Protein AF-A0A6G8D7N6-F1 (afdb_monomer_lite)

Radius of gyration: 11.95 Å; chains: 1; bounding box: 28×20×35 Å

Secondary structure (DSSP, 8-state):
--SHHHHHHHHHHHT--TT-EEEEE-TTS-EEEEEEEEE-SSEEEEEETTS-EEEEEGGGEEE----

Structure (mmCIF, N/CA/C/O backbone):
data_AF-A0A6G8D7N6-F1
#
_entry.id   AF-A0A6G8D7N6-F1
#
loop_
_atom_site.group_PDB
_atom_site.id
_atom_site.type_symbol
_atom_site.label_atom_id
_atom_site.label_alt_id
_atom_site.label_comp_id
_atom_site.label_asym_id
_atom_site.label_entity_id
_atom_site.label_seq_id
_atom_site.pdbx_PDB_ins_code
_atom_site.Cartn_x
_atom_site.Cartn_y
_atom_site.Cartn_z
_atom_site.occupancy
_atom_site.B_iso_or_equiv
_atom_site.auth_seq_id
_atom_site.auth_comp_id
_atom_site.auth_asym_id
_atom_site.auth_atom_id
_atom_site.pdbx_PDB_model_num
ATOM 1 N N . MET A 1 1 ? -14.974 -0.249 24.276 1.00 44.19 1 MET A N 1
ATOM 2 C CA . MET A 1 1 ? -15.070 0.757 23.19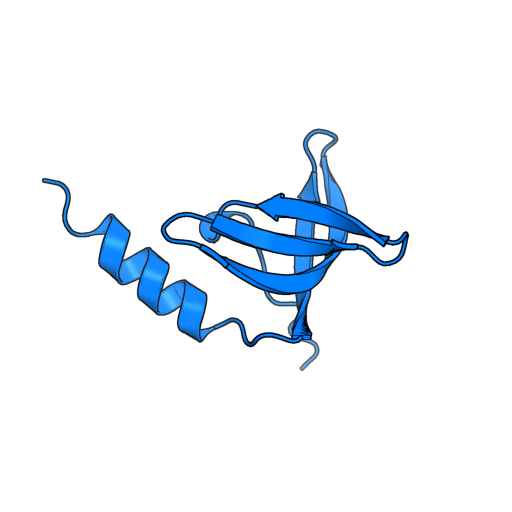5 1.00 44.19 1 MET A CA 1
ATOM 3 C C . MET A 1 1 ? -14.063 0.321 22.132 1.00 44.19 1 MET A C 1
ATOM 5 O O . MET A 1 1 ? -12.974 0.855 22.098 1.00 44.19 1 MET A O 1
ATOM 9 N N . GLU A 1 2 ? -14.359 -0.758 21.393 1.00 53.47 2 GLU A N 1
ATOM 10 C CA . GLU A 1 2 ? -13.363 -1.495 20.568 1.00 53.47 2 GLU A CA 1
ATOM 11 C C . GLU A 1 2 ? -13.920 -1.948 19.198 1.00 53.47 2 GLU A C 1
ATOM 13 O O . GLU A 1 2 ? -13.318 -2.768 18.519 1.00 53.47 2 GLU A O 1
ATOM 18 N N . HIS A 1 3 ? -15.093 -1.446 18.791 1.00 52.94 3 HIS A N 1
ATOM 19 C CA . HIS A 1 3 ? -15.798 -1.921 17.589 1.00 52.94 3 HIS A CA 1
ATOM 20 C C . HIS A 1 3 ? -15.748 -0.961 16.389 1.00 52.94 3 HIS A C 1
ATOM 22 O O . HIS A 1 3 ? -16.125 -1.372 15.293 1.00 52.94 3 HIS A O 1
ATOM 28 N N . LEU A 1 4 ? -15.306 0.293 16.565 1.00 52.12 4 LEU A N 1
ATOM 29 C CA . LEU A 1 4 ? -15.223 1.247 15.448 1.00 52.12 4 LEU A CA 1
ATOM 30 C C . LEU A 1 4 ? -14.074 0.895 14.486 1.00 52.12 4 LEU A C 1
ATOM 32 O O . LEU A 1 4 ? -14.275 0.893 13.273 1.00 52.12 4 LEU A O 1
ATOM 36 N N . ASP A 1 5 ? -12.924 0.469 15.014 1.00 59.53 5 ASP A N 1
ATOM 37 C CA . ASP A 1 5 ? -11.725 0.190 14.218 1.00 59.53 5 ASP A CA 1
ATOM 38 C C . ASP A 1 5 ? -11.901 -0.939 13.192 1.00 59.53 5 ASP A C 1
ATOM 40 O O . ASP A 1 5 ? -11.361 -0.870 12.089 1.00 59.53 5 ASP A O 1
ATOM 44 N N . GLU A 1 6 ? -12.654 -1.999 13.508 1.00 58.84 6 GLU A N 1
ATOM 45 C CA . GLU A 1 6 ? -12.794 -3.127 12.577 1.00 58.84 6 GLU A CA 1
ATOM 46 C C . GLU A 1 6 ? -13.617 -2.750 11.337 1.00 58.84 6 GLU A C 1
ATOM 48 O O . GLU A 1 6 ? -13.273 -3.189 10.237 1.00 58.84 6 GLU A O 1
ATOM 53 N N . LEU A 1 7 ? -14.656 -1.919 11.485 1.00 61.88 7 LEU A N 1
ATOM 54 C CA . LEU A 1 7 ? -15.521 -1.513 10.373 1.00 61.88 7 LEU A CA 1
ATOM 55 C C . LEU A 1 7 ? -14.829 -0.505 9.449 1.00 61.88 7 LEU A C 1
ATOM 57 O O . LEU A 1 7 ? -14.908 -0.643 8.230 1.00 61.88 7 LEU A O 1
ATOM 61 N N . GLU A 1 8 ? -14.107 0.465 10.008 1.00 62.31 8 GLU A N 1
ATOM 62 C CA . GLU A 1 8 ? -13.351 1.452 9.225 1.00 62.31 8 GLU A CA 1
ATOM 63 C C . GLU A 1 8 ? -12.210 0.793 8.448 1.00 62.31 8 GLU A C 1
ATOM 65 O O . GLU A 1 8 ? -11.983 1.088 7.273 1.00 62.31 8 GLU A O 1
ATOM 70 N N . VAL A 1 9 ? -11.542 -0.186 9.060 1.00 61.88 9 VAL A N 1
ATOM 71 C CA . VAL A 1 9 ? -10.514 -0.982 8.388 1.00 61.88 9 VAL A CA 1
ATOM 72 C C . VAL A 1 9 ? -11.119 -1.867 7.289 1.00 61.88 9 VAL A C 1
ATOM 74 O O . VAL A 1 9 ? -10.468 -2.086 6.266 1.00 61.88 9 VAL A O 1
ATOM 77 N N . GLN A 1 10 ? -12.345 -2.376 7.455 1.00 64.81 10 GLN A N 1
ATOM 78 C CA . GLN A 1 10 ? -13.055 -3.112 6.398 1.00 64.81 10 GLN A CA 1
ATOM 79 C C . GLN A 1 10 ? -13.463 -2.195 5.238 1.00 64.81 10 GLN A C 1
ATOM 81 O O . GLN A 1 10 ? -13.244 -2.561 4.084 1.00 64.81 10 GLN A O 1
ATOM 86 N N . ALA A 1 11 ? -13.990 -1.004 5.531 1.00 64.31 11 ALA A N 1
ATOM 87 C CA . ALA A 1 11 ? -14.377 -0.019 4.524 1.00 64.31 11 ALA A CA 1
ATOM 88 C C . ALA A 1 11 ? -13.163 0.458 3.716 1.00 64.31 11 ALA A C 1
ATOM 90 O O . ALA A 1 11 ? -13.185 0.397 2.491 1.00 64.31 11 ALA A O 1
ATOM 91 N N . LYS A 1 12 ? -12.047 0.790 4.382 1.00 63.94 12 LYS A N 1
ATOM 92 C CA . LYS A 1 12 ? -10.794 1.134 3.692 1.00 63.94 12 LYS A CA 1
ATOM 93 C C . LYS A 1 12 ? -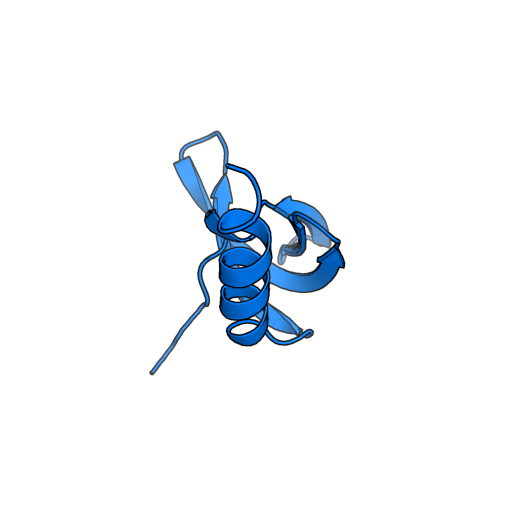10.254 -0.000 2.836 1.00 63.94 12 LYS A C 1
ATOM 95 O O . LYS A 1 12 ? -9.684 0.241 1.782 1.00 63.94 12 LYS A O 1
ATOM 100 N N . ARG A 1 13 ? -10.431 -1.260 3.245 1.00 61.41 13 ARG A N 1
ATOM 101 C CA . ARG A 1 13 ? -10.054 -2.398 2.393 1.00 61.41 13 ARG A CA 1
ATOM 102 C C . ARG A 1 13 ? -10.886 -2.501 1.134 1.00 61.41 13 ARG A C 1
ATOM 104 O O . ARG A 1 13 ? -10.337 -2.952 0.142 1.00 61.41 13 ARG A O 1
ATOM 111 N N . GLN A 1 14 ? -12.159 -2.111 1.160 1.00 62.47 14 GLN A N 1
ATOM 112 C CA . GLN A 1 14 ? -12.969 -2.078 -0.058 1.00 62.47 14 GLN A CA 1
ATOM 113 C C . GLN A 1 14 ? -12.458 -1.043 -1.067 1.00 62.47 14 GLN A C 1
ATOM 115 O O . GLN A 1 14 ? -12.713 -1.202 -2.257 1.00 62.47 14 GLN A O 1
ATOM 120 N N . GLU A 1 15 ? -11.699 -0.034 -0.627 1.00 67.56 15 GLU A N 1
ATOM 121 C CA . GLU A 1 15 ? -11.047 0.930 -1.524 1.00 67.56 15 GLU A CA 1
ATOM 122 C C . GLU A 1 15 ? -9.845 0.329 -2.275 1.00 67.56 15 GLU A C 1
ATOM 124 O O . GLU A 1 15 ? -9.416 0.871 -3.292 1.00 67.56 15 GLU A O 1
ATOM 129 N N . PHE A 1 16 ? -9.308 -0.807 -1.815 1.00 72.94 16 PHE A N 1
ATOM 130 C CA . PHE A 1 16 ? -8.199 -1.504 -2.461 1.00 72.94 16 PHE A CA 1
ATOM 131 C C . PHE A 1 16 ? -8.664 -2.823 -3.082 1.00 72.94 16 PHE A C 1
ATOM 133 O O . PHE A 1 16 ? -9.367 -3.618 -2.464 1.00 72.94 16 PHE A O 1
ATOM 140 N N . ILE A 1 17 ? -8.183 -3.123 -4.286 1.00 80.25 17 ILE A N 1
ATOM 141 C CA . ILE A 1 17 ? -8.400 -4.416 -4.945 1.00 80.25 17 ILE A CA 1
ATOM 142 C C . ILE A 1 17 ? -7.056 -5.151 -5.008 1.00 80.25 17 ILE A C 1
ATOM 144 O O . ILE A 1 17 ? -5.991 -4.533 -5.066 1.00 80.25 17 ILE A O 1
ATOM 148 N N . LEU A 1 18 ? -7.075 -6.488 -4.960 1.00 85.31 18 LEU A N 1
ATOM 149 C CA . LEU A 1 18 ? -5.866 -7.275 -5.221 1.00 85.31 18 LEU A CA 1
ATOM 150 C C . LEU A 1 18 ? -5.315 -6.925 -6.610 1.00 85.31 18 LEU A C 1
ATOM 152 O O . LEU A 1 18 ? -6.051 -6.895 -7.591 1.00 85.31 18 LEU A O 1
ATOM 156 N N . GLY A 1 19 ? -4.013 -6.676 -6.683 1.00 85.69 19 GLY A N 1
ATOM 157 C CA . GLY A 1 19 ? -3.321 -6.225 -7.885 1.00 85.69 19 GLY A CA 1
ATOM 158 C C . GLY A 1 19 ? -3.394 -4.717 -8.129 1.00 85.69 19 GLY A C 1
ATOM 159 O O . GLY A 1 19 ? -2.675 -4.233 -9.000 1.00 85.69 19 GLY A O 1
ATOM 160 N N . SER A 1 20 ? -4.193 -3.957 -7.369 1.00 86.69 20 SER A N 1
ATOM 161 C CA . SER A 1 20 ? -4.246 -2.503 -7.530 1.00 86.69 20 SER A CA 1
ATOM 162 C C . SER A 1 20 ? -2.930 -1.841 -7.120 1.00 86.69 20 SER A C 1
ATOM 164 O O . SER A 1 20 ? -2.326 -2.242 -6.114 1.00 86.69 20 SER A O 1
ATOM 166 N N . PRO A 1 21 ? -2.503 -0.802 -7.859 1.00 90.25 21 PRO A N 1
ATOM 167 C CA . PRO A 1 21 ? -1.383 0.026 -7.457 1.00 90.25 21 PRO A CA 1
ATOM 168 C C . PRO A 1 21 ? -1.753 0.857 -6.226 1.00 90.25 21 PRO A C 1
ATOM 170 O O . PRO A 1 21 ? -2.854 1.399 -6.101 1.00 90.25 21 PRO A O 1
ATOM 173 N N . ALA A 1 22 ? -0.805 0.961 -5.310 1.00 91.25 22 ALA A N 1
ATOM 174 C CA . ALA A 1 22 ? -0.913 1.715 -4.078 1.00 91.25 22 ALA A CA 1
ATOM 175 C C . ALA A 1 22 ? 0.441 2.339 -3.733 1.00 91.25 22 ALA A C 1
ATOM 177 O O . ALA A 1 22 ? 1.484 1.986 -4.291 1.00 91.25 22 ALA A O 1
ATOM 178 N N . GLN A 1 23 ? 0.431 3.252 -2.774 1.00 92.69 23 GLN A N 1
ATOM 179 C CA . GLN A 1 23 ? 1.639 3.838 -2.221 1.00 92.69 23 GLN A CA 1
ATOM 180 C C . GLN A 1 23 ? 1.584 3.870 -0.699 1.00 92.69 23 GLN A C 1
ATOM 182 O O . GLN A 1 23 ? 0.513 3.944 -0.096 1.00 92.69 23 GLN A O 1
ATOM 187 N N . PHE A 1 24 ? 2.752 3.831 -0.075 1.00 91.88 24 PHE A N 1
ATOM 188 C CA . PHE A 1 24 ? 2.907 4.066 1.355 1.00 91.88 24 PHE A CA 1
ATOM 189 C C . PHE A 1 24 ? 4.182 4.863 1.608 1.00 91.88 24 PHE A C 1
ATOM 191 O O . PHE A 1 24 ? 5.087 4.884 0.780 1.00 91.88 24 PHE A O 1
ATOM 198 N N . VAL A 1 25 ? 4.254 5.519 2.762 1.00 91.62 25 VAL A N 1
ATOM 199 C CA . VAL A 1 25 ? 5.475 6.190 3.215 1.00 91.62 25 VAL A CA 1
ATOM 200 C C . VAL A 1 25 ? 6.240 5.231 4.119 1.00 91.62 25 VAL A C 1
ATOM 202 O O . VAL A 1 25 ? 5.668 4.728 5.093 1.00 91.62 25 VAL A O 1
ATOM 205 N N . ASP A 1 26 ? 7.499 4.950 3.792 1.00 88.88 26 ASP A N 1
ATOM 206 C CA . ASP A 1 26 ? 8.381 4.115 4.609 1.00 88.88 26 ASP A CA 1
ATOM 207 C C . ASP A 1 26 ? 8.856 4.846 5.879 1.00 88.88 26 ASP A C 1
ATOM 209 O O . ASP A 1 26 ? 8.571 6.025 6.097 1.00 88.88 26 ASP A O 1
ATOM 213 N N . ASP A 1 27 ? 9.591 4.152 6.746 1.00 86.81 27 ASP A N 1
ATOM 214 C CA . ASP A 1 27 ? 10.096 4.734 8.000 1.00 86.81 27 ASP A CA 1
ATOM 215 C C . ASP A 1 27 ? 11.161 5.826 7.787 1.00 86.81 27 ASP A C 1
ATOM 217 O O . ASP A 1 27 ? 11.514 6.542 8.722 1.00 86.81 27 ASP A O 1
ATOM 221 N N . LYS A 1 28 ? 11.662 5.987 6.556 1.00 90.00 28 LYS A N 1
ATOM 222 C CA . LYS A 1 28 ? 12.582 7.060 6.161 1.00 90.00 28 LYS A CA 1
ATOM 223 C C . LYS A 1 28 ? 11.846 8.276 5.590 1.00 90.00 28 LYS A C 1
ATOM 225 O O . LYS A 1 28 ? 12.501 9.229 5.175 1.00 90.00 28 LYS A O 1
ATOM 230 N N . GLY A 1 29 ? 10.513 8.259 5.545 1.00 88.88 29 GLY A N 1
ATOM 231 C CA . GLY A 1 29 ? 9.714 9.329 4.949 1.00 88.88 29 GLY A CA 1
ATOM 232 C C . GLY A 1 29 ? 9.677 9.293 3.417 1.00 88.88 29 GLY A C 1
ATOM 233 O O . GLY A 1 29 ? 9.250 10.264 2.796 1.00 88.88 29 GLY A O 1
ATOM 234 N N . THR A 1 30 ? 10.121 8.201 2.792 1.00 90.19 30 THR A N 1
ATOM 235 C CA . THR A 1 30 ? 10.135 8.029 1.335 1.00 90.19 30 THR A CA 1
ATOM 236 C C . THR A 1 30 ? 8.835 7.386 0.868 1.00 90.19 30 THR A C 1
ATOM 238 O O . THR A 1 30 ? 8.385 6.390 1.433 1.00 90.19 30 THR A O 1
ATOM 241 N N . ILE A 1 31 ? 8.238 7.929 -0.195 1.00 90.69 31 ILE A N 1
ATOM 242 C CA . ILE A 1 31 ? 7.062 7.330 -0.832 1.00 90.69 31 ILE A CA 1
ATOM 243 C C . ILE A 1 31 ? 7.507 6.106 -1.636 1.00 90.69 31 ILE A C 1
ATOM 245 O O . ILE A 1 31 ? 8.314 6.216 -2.558 1.00 90.69 31 ILE A O 1
ATOM 249 N N . GLN A 1 32 ? 6.958 4.947 -1.294 1.00 92.38 32 GLN A N 1
ATOM 250 C CA . GLN A 1 32 ? 7.181 3.681 -1.975 1.00 92.38 32 GLN A CA 1
ATOM 251 C C . GLN A 1 32 ? 5.944 3.301 -2.786 1.00 92.38 32 GLN A C 1
ATOM 253 O O . GLN A 1 32 ? 4.834 3.233 -2.255 1.00 92.38 32 GLN A O 1
ATOM 258 N N . LEU A 1 33 ? 6.153 3.023 -4.073 1.00 92.06 33 LEU A N 1
ATOM 259 C CA . LEU A 1 33 ? 5.124 2.503 -4.972 1.00 92.06 33 LEU A CA 1
ATOM 260 C C . LEU A 1 33 ? 5.060 0.981 -4.866 1.00 92.06 33 LEU A C 1
ATOM 262 O O . LEU A 1 33 ? 6.084 0.290 -4.873 1.00 92.06 33 LEU A O 1
ATOM 266 N N . CYS A 1 34 ? 3.848 0.446 -4.789 1.00 92.94 34 CYS A N 1
ATOM 267 C CA . CYS A 1 34 ? 3.626 -0.975 -4.586 1.00 92.94 34 CYS A CA 1
ATOM 268 C C . CYS A 1 34 ? 2.310 -1.450 -5.205 1.00 92.9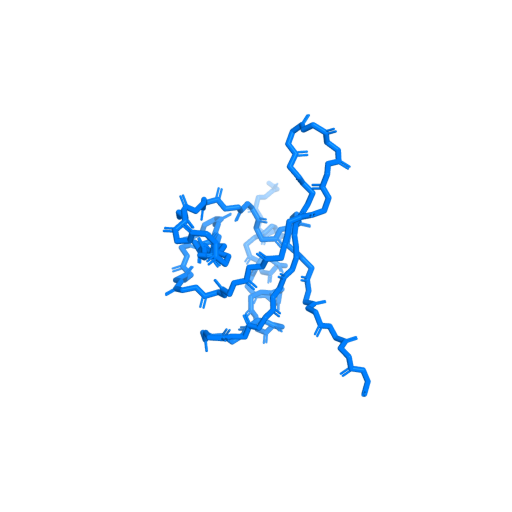4 34 CYS A C 1
ATOM 270 O O . CYS A 1 34 ? 1.472 -0.662 -5.635 1.00 92.94 34 CYS A O 1
ATOM 272 N N . VAL A 1 35 ? 2.130 -2.764 -5.247 1.00 92.00 35 VAL A N 1
ATOM 273 C CA . VAL A 1 35 ? 0.883 -3.418 -5.639 1.00 92.00 35 VAL A CA 1
ATOM 274 C C . VAL A 1 35 ? 0.344 -4.231 -4.479 1.00 92.00 35 VAL A C 1
ATOM 276 O O . VAL A 1 35 ? 1.094 -4.905 -3.768 1.00 92.00 35 VAL A O 1
ATOM 279 N N . VAL A 1 36 ? -0.968 -4.184 -4.280 1.00 91.06 36 VAL A N 1
ATOM 280 C CA . VAL A 1 36 ? -1.631 -4.948 -3.225 1.00 91.06 36 VAL A CA 1
ATOM 281 C C . VAL A 1 36 ? -1.634 -6.428 -3.592 1.00 91.06 36 VAL A C 1
ATOM 283 O O . VAL A 1 36 ? -2.206 -6.816 -4.603 1.00 91.06 36 VAL A O 1
ATOM 286 N N . VAL A 1 37 ? -1.016 -7.279 -2.772 1.00 91.94 37 VAL A N 1
ATOM 287 C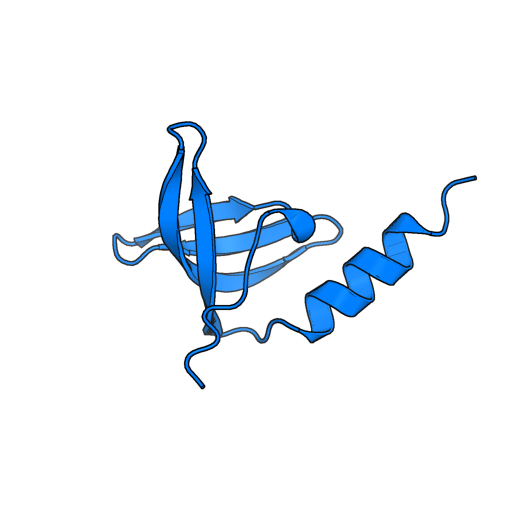 CA . VAL A 1 37 ? -0.922 -8.724 -3.056 1.00 91.94 37 VAL A CA 1
ATOM 288 C C . VAL A 1 37 ? -1.743 -9.586 -2.105 1.00 91.94 37 VAL A C 1
ATOM 290 O O . VAL A 1 37 ? -2.086 -10.713 -2.456 1.00 91.94 37 VAL A O 1
ATOM 293 N N . LYS A 1 38 ? -2.068 -9.094 -0.902 1.00 89.81 38 LYS A N 1
ATOM 294 C CA . LYS A 1 38 ? -2.905 -9.827 0.059 1.00 89.81 38 LYS A CA 1
ATOM 295 C C . LYS A 1 38 ? -3.525 -8.904 1.105 1.00 89.81 38 LYS A C 1
ATOM 297 O O . LYS A 1 38 ? -2.847 -8.042 1.652 1.00 89.81 38 LYS A O 1
ATOM 302 N N . PHE A 1 39 ? -4.771 -9.175 1.484 1.00 86.62 39 PHE A N 1
ATOM 303 C CA . PHE A 1 39 ? -5.416 -8.557 2.644 1.00 86.62 39 PHE A CA 1
ATOM 304 C C . PHE A 1 39 ? -5.307 -9.460 3.881 1.00 86.62 39 PHE A C 1
ATOM 306 O O . PHE A 1 39 ? -5.633 -10.645 3.823 1.00 86.62 39 PHE A O 1
ATOM 313 N N . ASN A 1 40 ? -4.862 -8.911 5.011 1.00 84.06 40 ASN A N 1
ATOM 314 C CA . ASN A 1 40 ? -4.811 -9.583 6.316 1.00 84.06 40 ASN A CA 1
ATOM 315 C C . ASN A 1 40 ? -5.733 -8.869 7.311 1.00 84.06 40 ASN A C 1
ATOM 317 O O . ASN A 1 40 ? -6.164 -7.753 7.053 1.00 84.06 40 ASN A O 1
ATOM 321 N N . LYS A 1 41 ? -6.005 -9.463 8.485 1.00 79.81 41 LYS A N 1
ATOM 322 C CA . LYS A 1 41 ? -6.997 -8.930 9.446 1.00 79.81 41 LYS A CA 1
ATOM 323 C C . LYS A 1 41 ? -6.712 -7.506 9.958 1.00 79.81 41 LYS A C 1
ATOM 325 O O . LYS A 1 41 ? -7.671 -6.834 10.319 1.00 79.81 41 LYS A O 1
ATOM 330 N N . LYS A 1 42 ? -5.468 -7.015 9.955 1.00 82.06 42 LYS A N 1
ATOM 331 C CA . LYS A 1 42 ? -5.120 -5.634 10.373 1.00 82.06 42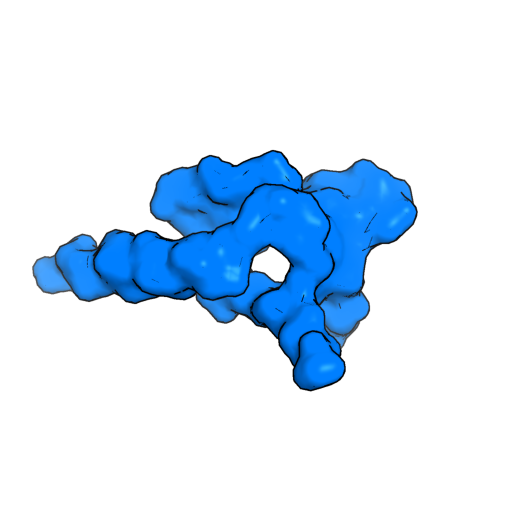 LYS A CA 1
ATOM 332 C C . LYS A 1 42 ? -4.167 -4.905 9.416 1.00 82.06 42 LYS A C 1
ATOM 334 O O . LYS A 1 42 ? -3.777 -3.774 9.668 1.00 82.06 42 LYS A O 1
ATOM 339 N N . SER A 1 43 ? -3.773 -5.547 8.322 1.00 87.31 43 SER A N 1
ATOM 340 C CA . SER A 1 43 ? -2.721 -5.046 7.440 1.00 87.31 43 SER A CA 1
ATOM 341 C C . SER A 1 43 ? -2.922 -5.530 6.012 1.00 87.31 43 SER A C 1
ATOM 343 O O . SER A 1 43 ? -3.689 -6.458 5.748 1.00 87.31 43 SER A O 1
ATOM 345 N N . VAL A 1 44 ? -2.209 -4.915 5.085 1.00 89.94 44 VAL A N 1
ATOM 346 C CA . VAL A 1 44 ? -2.198 -5.242 3.668 1.00 89.94 44 VAL A CA 1
ATOM 347 C C . VAL A 1 44 ? -0.773 -5.622 3.301 1.00 89.94 44 VAL A C 1
ATOM 349 O O . VAL A 1 44 ? 0.168 -4.867 3.540 1.00 89.94 44 VAL A O 1
ATOM 352 N N . SER A 1 45 ? -0.599 -6.818 2.750 1.00 92.31 45 SER A N 1
ATOM 353 C CA . SER A 1 45 ? 0.676 -7.189 2.156 1.00 92.31 45 SER A CA 1
ATOM 354 C C . SER A 1 45 ? 0.755 -6.592 0.762 1.00 92.31 45 SER A C 1
ATOM 356 O O . SER A 1 45 ? -0.148 -6.785 -0.059 1.00 92.31 45 SER A O 1
ATOM 358 N N . VAL A 1 46 ? 1.851 -5.896 0.502 1.00 93.12 46 VAL A N 1
ATOM 359 C CA . VAL A 1 46 ? 2.129 -5.229 -0.764 1.00 93.12 46 VAL A CA 1
ATOM 360 C C . VAL A 1 46 ? 3.463 -5.709 -1.319 1.00 93.12 46 VAL A C 1
ATOM 362 O O . VAL A 1 46 ? 4.338 -6.138 -0.565 1.00 93.12 46 VAL A O 1
ATOM 365 N N . SER A 1 47 ? 3.606 -5.663 -2.637 1.00 94.38 47 SER A N 1
ATOM 366 C CA . SER A 1 47 ? 4.868 -5.924 -3.325 1.00 94.38 47 SER A CA 1
ATOM 367 C C . SER A 1 47 ? 5.338 -4.650 -4.006 1.00 94.38 47 SER A C 1
ATOM 369 O O . SER A 1 47 ? 4.579 -4.037 -4.751 1.00 94.38 47 SER A O 1
ATOM 371 N N . THR A 1 48 ? 6.571 -4.243 -3.763 1.00 92.06 48 THR A N 1
ATOM 372 C CA . THR A 1 48 ? 7.200 -3.098 -4.430 1.00 92.06 48 THR A CA 1
ATOM 373 C C . THR A 1 48 ? 7.785 -3.519 -5.784 1.00 92.06 48 THR A C 1
ATOM 375 O O . THR A 1 48 ? 7.910 -4.712 -6.082 1.00 92.06 48 THR A O 1
ATOM 378 N N . ALA A 1 49 ? 8.140 -2.549 -6.634 1.00 87.00 49 ALA A N 1
ATOM 379 C CA . ALA A 1 49 ? 8.646 -2.804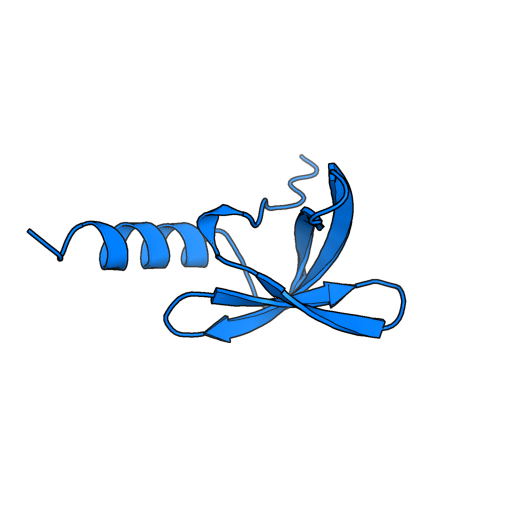 -7.992 1.00 87.00 49 ALA A CA 1
ATOM 380 C C . ALA A 1 49 ? 9.985 -3.568 -8.029 1.00 87.00 49 ALA A C 1
ATOM 382 O O . ALA A 1 49 ? 10.278 -4.282 -8.982 1.00 87.00 49 ALA A O 1
ATOM 383 N N . ASN A 1 50 ? 10.782 -3.449 -6.970 1.00 88.38 50 ASN A N 1
ATOM 384 C CA . ASN A 1 50 ? 12.020 -4.196 -6.751 1.00 88.38 50 ASN A CA 1
ATOM 385 C C . ASN A 1 50 ? 11.785 -5.621 -6.199 1.00 88.38 50 ASN A C 1
ATOM 387 O O . ASN A 1 50 ? 12.745 -6.324 -5.898 1.00 88.38 50 ASN A O 1
ATOM 391 N N . GLY A 1 51 ? 10.527 -6.065 -6.088 1.00 87.12 51 GLY A N 1
ATOM 392 C CA . GLY A 1 51 ? 10.160 -7.423 -5.679 1.00 87.12 51 GLY A CA 1
ATOM 393 C C . GLY A 1 51 ? 10.136 -7.654 -4.167 1.00 87.12 51 GLY A C 1
ATOM 394 O O . GLY A 1 51 ? 9.888 -8.779 -3.729 1.00 87.12 51 GLY A O 1
ATOM 395 N N . GLU A 1 52 ? 10.362 -6.616 -3.359 1.00 91.75 52 GLU A N 1
ATOM 396 C CA . GLU A 1 52 ? 10.259 -6.727 -1.906 1.00 91.75 52 GLU A CA 1
ATOM 397 C C . GLU A 1 52 ? 8.795 -6.822 -1.472 1.00 91.75 52 GLU A C 1
ATOM 399 O O . GLU A 1 52 ? 7.897 -6.222 -2.067 1.00 91.75 52 GLU A O 1
ATOM 404 N N . ARG A 1 53 ? 8.545 -7.581 -0.403 1.00 92.69 53 ARG A N 1
ATOM 405 C CA . ARG A 1 53 ? 7.212 -7.730 0.181 1.00 92.69 53 ARG A CA 1
ATOM 406 C C . ARG A 1 53 ? 7.154 -7.065 1.536 1.00 92.69 53 ARG A C 1
ATOM 408 O O . ARG A 1 53 ? 7.922 -7.399 2.433 1.00 92.69 53 ARG A O 1
ATOM 415 N N . TRP A 1 54 ? 6.175 -6.190 1.687 1.00 92.19 54 TRP A N 1
ATOM 416 C CA . TRP A 1 54 ? 5.972 -5.395 2.885 1.00 92.19 54 TRP A CA 1
ATOM 417 C C . TRP A 1 54 ? 4.589 -5.661 3.456 1.00 92.19 54 TRP A C 1
ATOM 419 O O . TRP A 1 54 ? 3.648 -5.959 2.721 1.00 92.19 54 TRP A O 1
ATOM 429 N N . ASN A 1 55 ? 4.457 -5.567 4.776 1.00 91.81 55 ASN A N 1
ATOM 430 C CA . ASN A 1 55 ? 3.173 -5.688 5.451 1.00 91.81 55 ASN A CA 1
ATOM 431 C C . ASN A 1 55 ? 2.828 -4.339 6.077 1.00 91.81 55 ASN A C 1
ATOM 433 O O . ASN A 1 55 ? 3.428 -3.946 7.074 1.00 91.81 55 ASN A O 1
ATOM 437 N N . ILE A 1 56 ? 1.892 -3.625 5.460 1.00 90.00 56 ILE A N 1
ATOM 438 C CA . ILE A 1 56 ? 1.601 -2.225 5.762 1.00 90.00 56 ILE A CA 1
ATOM 439 C C . ILE A 1 56 ? 0.222 -2.124 6.424 1.00 90.00 56 ILE A C 1
ATOM 441 O O . ILE A 1 56 ? -0.728 -2.754 5.951 1.00 90.00 56 ILE A O 1
ATOM 445 N N . PRO A 1 57 ? 0.063 -1.366 7.521 1.00 88.12 57 PRO A N 1
ATOM 446 C CA . PRO A 1 57 ? -1.252 -1.054 8.073 1.00 88.12 57 PRO A CA 1
ATOM 447 C C . PRO A 1 57 ? -2.148 -0.418 7.006 1.00 88.12 57 PRO A C 1
ATOM 449 O O . PRO A 1 57 ? -1.703 0.469 6.282 1.00 88.12 57 PRO A O 1
ATOM 452 N N . ALA A 1 58 ? -3.411 -0.842 6.914 1.00 83.25 58 ALA A N 1
ATOM 453 C CA . ALA A 1 58 ? -4.325 -0.334 5.882 1.00 83.25 58 ALA A CA 1
ATOM 454 C C . ALA A 1 58 ? -4.492 1.198 5.943 1.00 83.25 58 ALA A C 1
ATOM 456 O O . ALA A 1 58 ? -4.673 1.840 4.918 1.00 83.25 58 ALA A O 1
ATOM 457 N N . GLU A 1 59 ? -4.369 1.789 7.133 1.00 83.62 59 GLU A N 1
ATOM 458 C CA . GLU A 1 59 ? -4.404 3.240 7.356 1.00 83.62 59 GLU A CA 1
ATOM 459 C C . GLU A 1 59 ? -3.217 4.008 6.745 1.00 83.62 59 GLU A C 1
ATOM 461 O O . GLU A 1 59 ? -3.380 5.170 6.378 1.00 83.62 59 GLU A O 1
ATOM 466 N N . ARG A 1 60 ? -2.041 3.369 6.622 1.00 86.88 60 ARG A N 1
ATOM 467 C CA . ARG A 1 60 ? -0.817 3.952 6.038 1.00 86.88 60 ARG A CA 1
ATOM 468 C C . ARG A 1 60 ? -0.741 3.759 4.526 1.00 86.88 60 ARG A C 1
ATOM 470 O O . ARG A 1 60 ? 0.120 4.358 3.883 1.00 86.88 60 ARG A O 1
ATOM 477 N N . LEU A 1 61 ? -1.597 2.902 3.975 1.00 88.19 61 LEU A N 1
ATOM 478 C CA . LEU A 1 61 ? -1.670 2.644 2.549 1.00 88.19 61 LEU A CA 1
ATOM 479 C C . LEU A 1 61 ? -2.601 3.668 1.897 1.00 88.19 61 LEU A C 1
ATOM 481 O O . LEU A 1 61 ? -3.688 3.943 2.400 1.00 88.19 61 LEU A O 1
ATOM 485 N N . GLN A 1 62 ? -2.184 4.215 0.763 1.00 88.88 62 GLN A N 1
ATOM 486 C CA . GLN A 1 62 ? -2.986 5.127 -0.042 1.00 88.88 62 GLN A CA 1
ATOM 487 C C . GLN A 1 62 ? -3.164 4.541 -1.445 1.00 88.88 62 GLN A C 1
ATOM 489 O O . GLN A 1 62 ? -2.191 4.032 -2.014 1.00 88.88 62 GLN A O 1
ATOM 494 N N . PRO A 1 63 ? -4.379 4.571 -2.018 1.00 86.31 63 PRO A N 1
ATOM 495 C CA . PRO A 1 63 ? -4.585 4.126 -3.387 1.00 86.31 63 PRO A CA 1
ATOM 496 C C . PRO A 1 63 ? -3.825 5.052 -4.334 1.00 86.31 63 PRO A C 1
ATOM 498 O O . PRO A 1 63 ? -3.823 6.272 -4.157 1.00 86.31 63 PRO A O 1
ATOM 501 N N . LEU A 1 64 ? -3.186 4.476 -5.353 1.00 82.12 64 LEU A N 1
ATOM 502 C CA . LEU A 1 64 ? -2.597 5.263 -6.428 1.00 82.12 64 LEU A CA 1
ATOM 503 C C . LEU A 1 64 ? -3.726 5.665 -7.388 1.00 82.12 64 LEU A C 1
ATOM 505 O O . LEU A 1 64 ? -3.872 5.109 -8.474 1.00 82.12 64 LEU A O 1
ATOM 509 N N . ALA A 1 65 ? -4.605 6.555 -6.931 1.00 65.12 65 ALA A N 1
ATOM 510 C CA . ALA A 1 65 ? -5.677 7.098 -7.747 1.00 65.12 65 ALA A CA 1
ATOM 511 C C . ALA A 1 65 ? -5.068 8.067 -8.767 1.00 65.12 65 ALA A C 1
ATOM 513 O O . ALA A 1 65 ? -4.961 9.266 -8.522 1.00 65.12 65 ALA A O 1
ATOM 514 N N . ASN A 1 66 ? -4.654 7.534 -9.913 1.00 46.03 66 ASN A N 1
ATOM 515 C CA . ASN A 1 66 ? -4.650 8.336 -11.123 1.00 46.03 66 ASN A CA 1
ATOM 516 C C . ASN A 1 66 ? -6.110 8.427 -11.578 1.00 46.03 66 ASN A C 1
ATOM 518 O O . ASN A 1 66 ? -6.737 7.398 -11.831 1.00 46.03 66 ASN A O 1
ATOM 522 N N . ALA A 1 67 ? -6.632 9.653 -11.569 1.00 39.81 67 ALA A N 1
ATOM 523 C CA . ALA A 1 67 ? -7.902 10.029 -12.181 1.00 39.81 67 ALA A CA 1
ATOM 524 C C . ALA A 1 67 ? -8.018 9.548 -13.638 1.00 39.81 67 ALA A C 1
ATOM 526 O O . ALA A 1 67 ? -6.964 9.427 -14.307 1.00 39.81 67 ALA A O 1
#

pLDDT: mean 80.28, std 14.59, range [39.81, 94.38]

Sequence (67 aa):
MEHLDELEVQAKRQEFILGSPAQFVDDKGTIQLCVVVKFNKKSVSVSTANGERWNIPAERLQPLANA

Foldseek 3Di:
DPPPVQVVQVVLVVVADQQFWKWFQDPVRDIFIWGFHDDDSFWTWTAGPVGDIDTGGSVRIGGPDPD